Protein AF-A0A813IKL7-F1 (afdb_monomer_lite)

Organism: Polarella glacialis (NCBI:txid89957)

Radius of gyration: 49.06 Å; chains: 1; bounding box: 98×33×137 Å

Secondary structure (DSSP, 8-state):
-HHHHHHHHHHHHHHHHHHHHHHHHHHHHHHHHHHHHHHHHHHHHHHHHHHHHHHHHHHHHHHHHHHHHHHHHHHHHHHHHHHHHHHHHHHHHHHHHHHHHHHHHHHHHHHTT------TTGGGS-SSS-SSS--S--------------------------PPPPPP-

Foldseek 3Di:
DVVVVVVVVVVVVVVVVVVVVVVVVVVVVVVVVVVVVVVVVVVVVVVVVVVVVVVVVVVVVVVVVVVVVVVVVVVVVVVVVVVVVVVVVVVVVVVVVVVVVVVVVVVVCVVVVNDDPPPVPPPPPDDPPPPDDDDDDDDDDDDDPPPDDDDDDDDDDPPDDDDDDDDDD

Sequence (169 aa):
MDNIMRKVNDLELCQNKLFAQKQAALELLVGFQGQFEEKDKELQDCLSNYNRVCKNLKEKSDKRNHLRDQVKQCNSSLTGINKILVNDSRRAAVSVKDLLGNYHSAERAAERGYSSKADPNAYNRNDATQLRRTMMGGFGSQSSPNLGASGAYGQSGQGDVATPSPMPS

Structure (mmCIF, N/CA/C/O backbone):
data_AF-A0A813IKL7-F1
#
_entry.id   AF-A0A813IKL7-F1
#
loop_
_atom_site.group_PDB
_atom_site.id
_atom_site.type_symbol
_atom_site.label_atom_id
_atom_site.label_alt_id
_atom_site.label_comp_id
_atom_site.label_asym_id
_atom_site.label_entity_id
_atom_site.label_seq_id
_atom_site.pdbx_PDB_ins_code
_atom_site.Cartn_x
_atom_site.Cartn_y
_atom_site.Cartn_z
_atom_site.occupancy
_atom_site.B_iso_or_equiv
_atom_site.auth_seq_id
_atom_site.auth_comp_id
_atom_site.auth_asym_id
_atom_site.auth_atom_id
_atom_site.pdbx_PDB_model_num
ATOM 1 N N . MET A 1 1 ? -49.617 -3.893 71.871 1.00 61.75 1 MET A N 1
ATOM 2 C CA . MET A 1 1 ? -48.193 -4.075 71.508 1.00 61.75 1 MET A CA 1
ATOM 3 C C . MET A 1 1 ? -48.027 -4.909 70.241 1.00 61.75 1 MET A C 1
ATOM 5 O O . MET A 1 1 ? -47.237 -4.526 69.390 1.00 61.75 1 MET A O 1
ATOM 9 N N . ASP A 1 2 ? -48.808 -5.974 70.055 1.00 76.00 2 ASP A N 1
ATOM 10 C CA . ASP A 1 2 ? -48.618 -6.937 68.953 1.00 76.00 2 ASP A CA 1
ATOM 11 C C . ASP A 1 2 ? -48.709 -6.353 67.535 1.00 76.00 2 ASP A C 1
ATOM 13 O O . ASP A 1 2 ? -47.919 -6.715 66.667 1.00 76.00 2 ASP A O 1
ATOM 17 N N . ASN A 1 3 ? -49.608 -5.394 67.288 1.00 80.69 3 ASN A N 1
ATOM 18 C CA . ASN A 1 3 ? -49.708 -4.725 65.981 1.00 80.69 3 ASN A CA 1
ATOM 19 C C . ASN A 1 3 ? -48.480 -3.869 65.631 1.00 80.69 3 ASN A C 1
ATOM 21 O O . ASN A 1 3 ? -48.204 -3.655 64.453 1.00 80.69 3 ASN A O 1
ATOM 25 N N . ILE A 1 4 ? -47.752 -3.369 66.632 1.00 84.19 4 ILE A N 1
ATOM 26 C CA . ILE A 1 4 ? -46.529 -2.586 66.416 1.00 84.19 4 ILE A CA 1
ATOM 27 C C . ILE A 1 4 ? -45.390 -3.535 66.042 1.00 84.19 4 ILE A C 1
ATOM 29 O O . ILE A 1 4 ? -44.731 -3.315 65.032 1.00 84.19 4 ILE A O 1
ATOM 33 N N . MET A 1 5 ? -45.233 -4.637 66.780 1.00 86.75 5 MET A N 1
ATOM 34 C CA . MET A 1 5 ? -44.229 -5.668 66.482 1.00 86.75 5 MET A CA 1
ATOM 35 C C . MET A 1 5 ? -44.422 -6.273 65.087 1.00 86.75 5 MET A C 1
ATOM 37 O O . MET A 1 5 ? -43.453 -6.481 64.366 1.00 86.75 5 MET A O 1
ATOM 41 N N . ARG A 1 6 ? -45.674 -6.493 64.666 1.00 86.62 6 ARG A N 1
ATOM 42 C CA . ARG A 1 6 ? -45.986 -7.021 63.330 1.00 86.62 6 ARG A CA 1
ATOM 43 C C . ARG A 1 6 ? -45.555 -6.057 62.213 1.00 86.62 6 ARG A C 1
ATOM 45 O O . ARG A 1 6 ? -44.877 -6.474 61.284 1.00 86.62 6 ARG A O 1
ATOM 52 N N . LYS A 1 7 ? -45.853 -4.758 62.356 1.00 87.81 7 LYS A N 1
ATOM 53 C CA . LYS A 1 7 ? -45.433 -3.718 61.396 1.00 87.81 7 LYS A CA 1
ATOM 54 C C . LYS A 1 7 ? -43.918 -3.523 61.336 1.00 87.81 7 LYS A C 1
ATOM 56 O O . LYS A 1 7 ? -43.392 -3.263 60.261 1.00 87.81 7 LYS A O 1
ATOM 61 N N 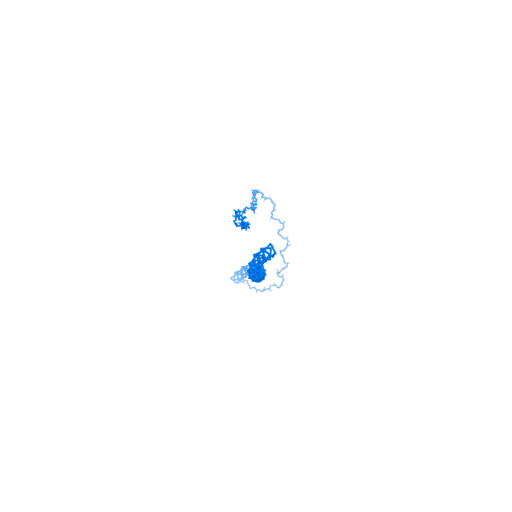. VAL A 1 8 ? -43.228 -3.625 62.473 1.00 91.12 8 VAL A N 1
ATOM 62 C CA . VAL A 1 8 ? -41.758 -3.563 62.518 1.00 91.12 8 VAL A CA 1
ATOM 63 C C . VAL A 1 8 ? -41.155 -4.734 61.739 1.00 91.12 8 VAL A C 1
ATOM 65 O O . VAL A 1 8 ? -40.273 -4.519 60.917 1.00 91.12 8 VAL A O 1
ATOM 68 N N . ASN A 1 9 ? -41.698 -5.939 61.907 1.00 91.00 9 ASN A N 1
ATOM 69 C CA . ASN A 1 9 ? -41.231 -7.131 61.198 1.00 91.00 9 ASN A CA 1
ATOM 70 C C . ASN A 1 9 ? -41.488 -7.050 59.675 1.00 91.00 9 ASN A C 1
ATOM 72 O O . ASN A 1 9 ? -40.629 -7.399 58.867 1.00 91.00 9 ASN A O 1
ATOM 76 N N . ASP A 1 10 ? -42.639 -6.508 59.260 1.00 90.81 10 ASP A N 1
ATOM 77 C CA . ASP A 1 10 ? -42.936 -6.256 57.840 1.00 90.81 10 ASP A CA 1
ATOM 78 C C . ASP A 1 10 ? -41.982 -5.215 57.225 1.00 90.81 10 ASP A C 1
ATOM 80 O O . ASP A 1 10 ? -41.544 -5.358 56.079 1.00 90.81 10 ASP A O 1
ATOM 84 N N . LEU A 1 11 ? -41.631 -4.172 57.988 1.00 91.56 11 LEU A N 1
ATOM 85 C CA . LEU A 1 11 ? -40.650 -3.167 57.576 1.00 91.56 11 LEU A CA 1
ATOM 86 C C . LEU A 1 11 ? -39.250 -3.770 57.432 1.00 91.56 11 LEU A C 1
ATOM 88 O O . LEU A 1 11 ? -38.595 -3.510 56.423 1.00 91.56 11 LEU A O 1
ATOM 92 N N . GLU A 1 12 ? -38.817 -4.611 58.372 1.00 92.75 12 GLU A N 1
ATOM 93 C CA . GLU A 1 12 ? -37.537 -5.327 58.287 1.00 92.75 12 GLU A CA 1
ATOM 94 C C . GLU A 1 12 ? -37.488 -6.262 57.071 1.00 92.75 12 GLU A C 1
ATOM 96 O O . GLU A 1 12 ? -36.513 -6.257 56.317 1.00 92.75 12 GLU A O 1
ATOM 101 N N . LEU A 1 13 ? -38.558 -7.017 56.803 1.00 93.12 13 LEU A N 1
ATOM 102 C CA . LEU A 1 13 ? -38.652 -7.873 55.616 1.00 93.12 13 LEU A CA 1
ATOM 103 C C . LEU A 1 13 ? -38.574 -7.070 54.310 1.00 93.12 13 LEU A C 1
ATOM 105 O O . LEU A 1 13 ? -37.877 -7.474 53.375 1.00 93.12 13 LEU A O 1
ATOM 109 N N . CYS A 1 14 ? -39.269 -5.934 54.231 1.00 91.75 14 CYS A N 1
ATOM 110 C CA . CYS A 1 14 ? -39.196 -5.038 53.077 1.00 91.75 14 CYS A CA 1
ATOM 111 C C . CYS A 1 14 ? -37.799 -4.429 52.910 1.00 91.75 14 CYS A C 1
ATOM 113 O O . CYS A 1 14 ? -37.283 -4.386 51.792 1.00 91.75 14 CYS A O 1
ATOM 115 N N . GLN A 1 15 ? -37.160 -4.011 54.003 1.00 93.56 15 GLN A N 1
ATOM 116 C CA . GLN A 1 15 ? -35.810 -3.455 53.979 1.00 93.56 15 GLN A CA 1
ATOM 117 C C . GLN A 1 15 ? -34.782 -4.494 53.515 1.00 93.56 15 GLN A C 1
ATOM 119 O O . GLN A 1 15 ? -33.946 -4.185 52.668 1.00 93.56 15 GLN A O 1
ATOM 124 N N . ASN A 1 16 ? -34.886 -5.736 53.989 1.00 94.50 16 ASN A N 1
ATOM 125 C CA . ASN A 1 16 ? -34.009 -6.831 53.575 1.00 94.50 16 ASN A CA 1
ATOM 126 C C . ASN A 1 16 ? -34.168 -7.164 52.085 1.00 94.50 16 ASN A C 1
ATOM 128 O O . ASN A 1 16 ? -33.173 -7.350 51.384 1.00 94.50 16 ASN A O 1
ATOM 132 N N . LYS A 1 17 ? -35.404 -7.174 51.565 1.00 94.12 17 LYS A N 1
ATOM 133 C CA . LYS A 1 17 ? -35.661 -7.358 50.125 1.00 94.12 17 LYS A CA 1
ATOM 134 C C . LYS A 1 17 ? -35.068 -6.226 49.290 1.00 94.12 17 LYS A C 1
ATOM 136 O O . LYS A 1 17 ? -34.414 -6.495 48.285 1.00 94.12 17 LYS A O 1
ATOM 141 N N . LEU A 1 18 ? -35.267 -4.977 49.714 1.00 94.31 18 LEU A N 1
ATOM 142 C CA . LEU A 1 18 ? -34.711 -3.808 49.034 1.00 94.31 18 LEU A CA 1
ATOM 143 C C . LEU A 1 18 ? -33.177 -3.853 49.027 1.00 94.31 18 LEU A C 1
ATOM 145 O O . LEU A 1 18 ? -32.551 -3.577 48.005 1.00 94.31 18 LEU A O 1
ATOM 149 N N . PHE A 1 19 ? -32.569 -4.231 50.153 1.00 95.75 19 PHE A N 1
ATOM 150 C CA . PHE A 1 19 ? -31.122 -4.357 50.270 1.00 95.75 19 PHE A CA 1
ATOM 151 C C . PHE A 1 19 ? -30.574 -5.449 49.345 1.00 95.75 19 PHE A C 1
ATOM 153 O O . PHE A 1 19 ? -29.624 -5.195 48.610 1.00 95.75 19 PHE A O 1
ATOM 160 N N . ALA A 1 20 ? -31.212 -6.621 49.304 1.00 95.19 20 ALA A N 1
ATOM 161 C CA . ALA A 1 20 ? -30.824 -7.709 48.408 1.00 95.19 20 ALA A CA 1
ATOM 162 C C . ALA A 1 20 ? -30.935 -7.313 46.925 1.00 95.19 20 ALA A C 1
ATOM 164 O O . ALA A 1 20 ? -30.026 -7.582 46.143 1.00 95.19 20 ALA A O 1
ATOM 165 N N . GLN A 1 21 ? -32.009 -6.618 46.537 1.00 95.81 21 GLN A N 1
ATOM 166 C CA . GLN A 1 21 ? -32.171 -6.107 45.172 1.00 95.81 21 GLN A CA 1
ATOM 167 C C . GLN A 1 21 ? -31.101 -5.074 44.815 1.00 95.81 21 GLN A C 1
ATOM 169 O O . GLN A 1 21 ? -30.534 -5.124 43.725 1.00 95.81 21 GLN A O 1
ATOM 174 N N . LYS A 1 22 ? -30.793 -4.156 45.739 1.00 96.00 22 LYS A N 1
ATOM 175 C CA . LYS A 1 22 ? -29.728 -3.168 45.549 1.00 96.00 22 LYS A CA 1
ATOM 176 C C . LYS A 1 22 ? -28.369 -3.846 45.391 1.00 96.00 22 LYS A C 1
ATOM 178 O O . LYS A 1 22 ? -27.608 -3.458 44.513 1.00 96.00 22 LYS A O 1
ATOM 183 N N . GLN A 1 23 ? -28.079 -4.851 46.212 1.00 96.25 23 GLN A N 1
ATOM 184 C CA . GLN A 1 23 ? -26.827 -5.596 46.147 1.00 96.25 23 GLN A CA 1
ATOM 185 C C . GLN A 1 23 ? -26.682 -6.327 44.804 1.00 96.25 23 GLN A C 1
ATOM 187 O O . GLN A 1 23 ? -25.667 -6.161 44.134 1.00 96.25 23 GLN A O 1
ATOM 192 N N . ALA A 1 24 ? -27.727 -7.024 44.349 1.00 95.69 24 ALA A N 1
ATOM 193 C CA . ALA A 1 24 ? -27.729 -7.686 43.044 1.00 95.69 24 ALA A CA 1
ATOM 194 C C . ALA A 1 24 ? -27.565 -6.692 41.877 1.00 95.69 24 ALA A C 1
ATOM 196 O O . ALA A 1 24 ? -26.836 -6.957 40.922 1.00 95.69 24 ALA A O 1
ATOM 197 N N . ALA A 1 25 ? -28.206 -5.521 41.956 1.00 95.31 25 ALA A N 1
ATOM 198 C CA . ALA A 1 25 ? -28.055 -4.472 40.950 1.00 95.31 25 ALA A CA 1
ATOM 199 C C . ALA A 1 25 ? -26.633 -3.883 40.926 1.00 95.31 25 ALA A C 1
ATOM 201 O O . ALA A 1 25 ? -26.111 -3.597 39.850 1.00 95.31 25 ALA A O 1
ATOM 202 N N . LEU A 1 26 ? -25.996 -3.724 42.092 1.00 96.75 26 LEU A N 1
ATOM 203 C CA . LEU A 1 26 ? -24.606 -3.273 42.190 1.00 96.75 26 LEU A CA 1
ATOM 204 C C . LEU A 1 26 ? -23.634 -4.305 41.611 1.00 96.75 26 LEU A C 1
ATOM 206 O O . LEU A 1 26 ? -22.727 -3.929 40.876 1.00 96.75 26 LEU A O 1
ATOM 210 N N . GLU A 1 27 ? -23.840 -5.590 41.886 1.00 96.19 27 GLU A N 1
ATOM 211 C CA . GLU A 1 27 ? -23.021 -6.670 41.323 1.00 96.19 27 GLU A CA 1
ATOM 212 C C . GLU A 1 27 ? -23.129 -6.729 39.795 1.00 96.19 27 GLU A C 1
ATOM 214 O O . GLU A 1 27 ? -22.112 -6.816 39.105 1.00 96.19 27 GLU A O 1
ATOM 219 N N . LEU A 1 28 ? -24.343 -6.589 39.252 1.00 96.81 28 LEU A N 1
ATOM 220 C CA . LEU A 1 28 ? -24.558 -6.487 37.806 1.00 96.81 28 LEU A CA 1
ATOM 221 C C . LEU A 1 28 ? -23.877 -5.254 37.205 1.00 96.81 28 LEU A C 1
ATOM 223 O O . LEU A 1 28 ? -23.254 -5.355 36.149 1.00 96.81 28 LEU A O 1
ATOM 227 N N . LEU A 1 29 ? -23.965 -4.102 37.875 1.00 96.50 29 LEU A N 1
ATOM 228 C CA . LEU A 1 29 ? -23.328 -2.871 37.411 1.00 96.50 29 LEU A CA 1
ATOM 229 C C . LEU A 1 29 ? -21.805 -3.024 37.329 1.00 96.50 29 LEU A C 1
ATOM 231 O O . LEU A 1 29 ? -21.215 -2.649 36.319 1.00 96.50 29 LEU A O 1
ATOM 235 N N . VAL A 1 30 ? -21.182 -3.606 38.356 1.00 97.62 30 VAL A N 1
ATOM 236 C CA . VAL A 1 30 ? -19.737 -3.879 38.369 1.00 97.62 30 VAL A CA 1
ATOM 237 C C . VAL A 1 30 ? -19.361 -4.856 37.254 1.00 97.62 30 VAL A C 1
ATOM 239 O O . VAL A 1 30 ? -18.373 -4.640 36.554 1.00 97.62 30 VAL A O 1
ATOM 242 N N . GLY A 1 31 ? -20.174 -5.893 37.030 1.00 97.50 31 GLY A N 1
ATOM 243 C CA . GLY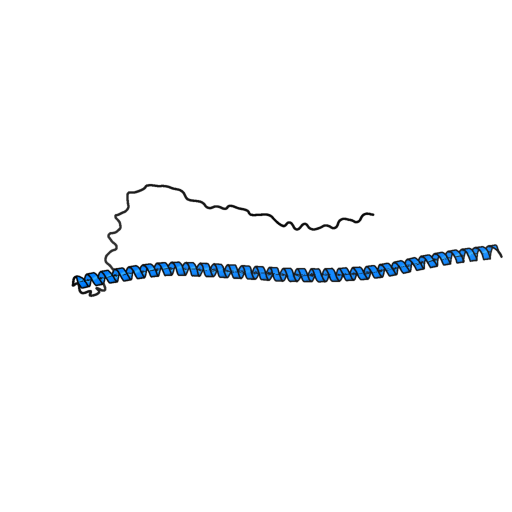 A 1 31 ? -19.975 -6.832 35.926 1.00 97.50 31 GLY A CA 1
ATOM 244 C C . GLY A 1 31 ? -19.999 -6.147 34.556 1.00 97.50 31 GLY A C 1
ATOM 245 O O . GLY A 1 31 ? -19.104 -6.366 33.738 1.00 97.50 31 GLY A O 1
ATOM 246 N N . PHE A 1 32 ? -20.978 -5.272 34.313 1.00 97.25 32 PHE A N 1
ATOM 247 C CA . PHE A 1 32 ? -21.064 -4.524 33.058 1.00 97.25 32 PHE A CA 1
ATOM 248 C C . PHE A 1 32 ? -19.950 -3.492 32.894 1.00 97.25 32 PHE A C 1
ATOM 250 O O . PHE A 1 32 ? -19.465 -3.317 31.780 1.00 97.25 32 PHE A O 1
ATOM 257 N N . GLN A 1 33 ? -19.506 -2.843 33.973 1.00 97.44 33 GLN A N 1
ATOM 258 C CA . GLN A 1 33 ? -18.347 -1.947 33.923 1.00 97.44 33 GLN A CA 1
ATOM 259 C C . GLN A 1 33 ? -17.080 -2.701 33.507 1.00 97.44 33 GLN A C 1
ATOM 261 O O . GLN A 1 33 ? -16.385 -2.247 32.603 1.00 97.44 33 GLN A O 1
ATOM 266 N N . GLY A 1 34 ? -16.837 -3.889 34.069 1.00 97.50 34 GLY A N 1
ATOM 267 C CA . GLY A 1 34 ? -15.698 -4.721 33.671 1.00 97.50 34 GLY A CA 1
ATOM 268 C C . GLY A 1 34 ? -15.747 -5.134 32.195 1.00 97.50 34 GLY A C 1
ATOM 269 O O . GLY A 1 34 ? -14.755 -5.004 31.482 1.00 97.50 34 GLY A O 1
ATOM 270 N N . GLN A 1 35 ? -16.915 -5.564 31.705 1.00 97.69 35 GLN A N 1
ATOM 271 C CA . GLN A 1 35 ? -17.092 -5.903 30.285 1.00 97.69 35 GLN A CA 1
ATOM 272 C C . GLN A 1 35 ? -16.906 -4.690 29.368 1.00 97.69 35 GLN A C 1
ATOM 274 O O . GLN A 1 35 ? -16.360 -4.815 28.272 1.00 97.69 35 GLN A O 1
ATOM 279 N N . PHE A 1 36 ? -17.362 -3.515 29.800 1.00 98.00 36 PHE A N 1
ATOM 280 C CA . PHE A 1 36 ? -17.193 -2.282 29.044 1.00 98.00 36 PHE A CA 1
ATOM 281 C C . PHE A 1 36 ? -15.715 -1.907 28.913 1.00 98.00 36 PHE A C 1
ATOM 283 O O . PHE A 1 36 ? -15.259 -1.630 27.809 1.00 98.00 36 PHE A O 1
ATOM 290 N N . GLU A 1 37 ? -14.957 -1.954 30.009 1.00 98.00 37 GLU A N 1
ATOM 291 C CA . GLU A 1 37 ? -13.516 -1.675 30.005 1.00 98.00 37 GLU A CA 1
ATOM 292 C C . GLU A 1 37 ? -12.739 -2.668 29.130 1.00 98.00 37 GLU A C 1
ATOM 294 O O . GLU A 1 37 ? -11.843 -2.275 28.379 1.00 98.00 37 GLU A O 1
ATOM 299 N N . GLU A 1 38 ? -13.105 -3.952 29.169 1.00 97.94 38 GLU A N 1
ATOM 300 C CA . GLU A 1 38 ? -12.520 -4.972 28.297 1.00 97.94 38 GLU A CA 1
ATOM 301 C C . GLU A 1 38 ? -12.787 -4.667 26.816 1.00 97.94 38 GLU A C 1
ATOM 303 O O . GLU A 1 38 ? -11.863 -4.686 25.997 1.00 97.94 38 GLU A O 1
ATOM 308 N N . LYS A 1 39 ? -14.030 -4.317 26.466 1.00 98.00 39 LYS A N 1
ATOM 309 C CA . LYS A 1 39 ? -14.401 -3.984 25.085 1.00 98.00 39 LYS A CA 1
ATOM 310 C C . LYS A 1 39 ? -13.794 -2.677 24.599 1.00 98.00 39 LYS A C 1
ATOM 312 O O . LYS A 1 39 ? -13.416 -2.593 23.431 1.00 98.00 39 LYS A O 1
ATOM 317 N N . ASP A 1 40 ? -13.649 -1.686 25.470 1.00 98.19 40 ASP A N 1
ATOM 318 C CA . ASP A 1 40 ? -12.948 -0.448 25.136 1.00 98.19 40 ASP A CA 1
ATOM 319 C C . ASP A 1 40 ? -11.474 -0.731 24.815 1.00 98.19 40 ASP A C 1
ATOM 321 O O . ASP A 1 40 ? -10.950 -0.269 23.800 1.00 98.19 40 ASP A O 1
ATOM 325 N N . LYS A 1 41 ? -10.823 -1.600 25.597 1.00 98.19 41 LYS A N 1
ATOM 326 C CA . LYS A 1 41 ? -9.450 -2.032 25.323 1.00 98.19 41 LYS A CA 1
ATOM 327 C C . LYS A 1 41 ? -9.322 -2.767 23.985 1.00 98.19 41 LYS A C 1
ATOM 329 O O . LYS A 1 41 ? -8.435 -2.438 23.197 1.00 98.19 41 LYS A O 1
ATOM 334 N N . GLU A 1 42 ? -10.217 -3.712 23.694 1.00 98.06 42 GLU A N 1
ATOM 335 C CA . GLU A 1 42 ? -10.252 -4.400 22.394 1.00 98.06 42 GLU A CA 1
ATOM 336 C C . GLU A 1 42 ? -10.418 -3.413 21.227 1.00 98.06 42 GLU A C 1
ATOM 338 O O . GLU A 1 42 ? -9.775 -3.553 20.181 1.00 98.06 42 GLU A O 1
ATOM 343 N N . LEU A 1 43 ? -11.263 -2.394 21.404 1.00 98.06 43 LEU A N 1
ATOM 344 C CA . LEU A 1 43 ? -11.491 -1.357 20.404 1.00 98.06 43 LEU A CA 1
ATOM 345 C C . LEU A 1 43 ? -10.233 -0.510 20.179 1.00 98.06 43 LEU A C 1
ATOM 347 O O . LEU A 1 43 ? -9.866 -0.266 19.026 1.00 98.06 43 LEU A O 1
ATOM 351 N N . GLN A 1 44 ? -9.533 -0.114 21.244 1.00 98.31 44 GLN A N 1
ATOM 352 C CA . GLN A 1 44 ? -8.259 0.605 21.142 1.00 98.31 44 GLN A CA 1
ATOM 353 C C . GLN A 1 44 ? -7.191 -0.222 20.413 1.00 98.31 44 GLN A C 1
ATOM 355 O O . GLN A 1 44 ? -6.500 0.295 19.528 1.00 98.31 44 GLN A O 1
ATOM 360 N N . ASP A 1 45 ? -7.095 -1.518 20.711 1.00 98.00 45 ASP A N 1
ATOM 361 C CA . ASP A 1 45 ? -6.166 -2.429 20.037 1.00 98.00 45 ASP A CA 1
ATOM 362 C C . ASP A 1 45 ? -6.498 -2.567 18.542 1.00 98.00 45 ASP A C 1
ATOM 364 O O . ASP A 1 45 ? -5.607 -2.502 17.682 1.00 98.00 45 ASP A O 1
ATOM 368 N N . CYS A 1 46 ? -7.787 -2.672 18.204 1.00 97.75 46 CYS A N 1
ATOM 369 C CA . CYS A 1 46 ? -8.253 -2.702 16.819 1.00 97.75 46 CYS A CA 1
ATOM 370 C C . CYS A 1 46 ? -7.926 -1.403 16.073 1.00 97.75 46 CYS A C 1
ATOM 372 O O . CYS A 1 46 ? -7.402 -1.457 14.957 1.00 97.75 46 CYS A O 1
ATOM 374 N N . LEU A 1 47 ? -8.178 -0.241 16.682 1.00 98.25 47 LEU A N 1
ATOM 375 C CA . LEU A 1 47 ? -7.851 1.063 16.098 1.00 98.25 47 LEU A CA 1
ATOM 376 C C . LEU A 1 47 ? -6.344 1.224 15.887 1.00 98.25 47 LEU A C 1
ATOM 378 O O . LEU A 1 47 ? -5.907 1.680 14.828 1.00 98.25 47 LEU A O 1
ATOM 382 N N . SER A 1 48 ? -5.536 0.811 16.860 1.00 98.25 48 SER A N 1
ATOM 383 C CA . SER A 1 48 ? -4.077 0.823 16.755 1.00 98.25 48 SER A CA 1
ATOM 384 C C . SER A 1 48 ? -3.594 -0.039 15.585 1.00 98.25 48 SER A C 1
ATOM 386 O O . SER A 1 48 ? -2.811 0.415 14.739 1.00 98.25 48 SER A O 1
ATOM 388 N N . ASN A 1 49 ? -4.117 -1.263 15.463 1.00 98.25 49 ASN A N 1
ATOM 389 C CA . ASN A 1 49 ? -3.765 -2.153 14.364 1.00 98.25 49 ASN A CA 1
ATOM 390 C C . ASN A 1 49 ? -4.227 -1.606 13.005 1.00 98.25 49 ASN A C 1
ATOM 392 O O . ASN A 1 49 ? -3.455 -1.631 12.046 1.00 98.25 49 ASN A O 1
ATOM 396 N N . TYR A 1 50 ? -5.443 -1.063 12.927 1.00 98.12 50 TYR A N 1
ATOM 397 C CA . TYR A 1 50 ? -5.964 -0.411 11.727 1.00 98.12 50 TYR A CA 1
ATOM 398 C C . TYR A 1 50 ? -5.045 0.729 11.272 1.00 98.12 50 TYR A C 1
ATOM 400 O O . TYR A 1 50 ? -4.568 0.729 10.136 1.00 98.12 50 TYR A O 1
ATOM 408 N N . ASN A 1 51 ? -4.694 1.641 12.181 1.00 98.25 51 ASN A N 1
ATOM 409 C CA . ASN A 1 51 ? -3.805 2.764 11.889 1.00 98.25 51 ASN A CA 1
ATOM 410 C C . ASN A 1 51 ? -2.426 2.296 11.405 1.00 98.25 51 ASN A C 1
ATOM 412 O O . ASN A 1 51 ? -1.879 2.836 10.436 1.00 98.25 51 ASN A O 1
ATOM 416 N N . ARG A 1 52 ? -1.876 1.247 12.028 1.00 98.19 52 ARG A N 1
ATOM 417 C CA . ARG A 1 52 ? -0.619 0.621 11.599 1.00 98.19 52 ARG A CA 1
ATOM 418 C C . ARG A 1 52 ? -0.720 0.062 10.180 1.00 98.19 52 ARG A C 1
ATOM 420 O O . ARG A 1 52 ? 0.177 0.289 9.367 1.00 98.19 52 ARG A O 1
ATOM 427 N N . VAL A 1 53 ? -1.801 -0.648 9.861 1.00 98.25 53 VAL A N 1
ATOM 428 C CA . VAL A 1 53 ? -2.030 -1.209 8.521 1.00 98.25 53 VAL A CA 1
ATOM 429 C C . VAL A 1 53 ? -2.187 -0.097 7.484 1.00 98.25 53 VAL A C 1
ATOM 431 O O . VAL A 1 53 ? -1.546 -0.166 6.435 1.00 98.25 53 VAL A O 1
ATOM 434 N N . CYS A 1 54 ? -2.948 0.959 7.780 1.00 98.06 54 CYS A N 1
ATOM 435 C CA . CYS A 1 54 ? -3.095 2.120 6.900 1.00 98.06 54 CYS A CA 1
ATOM 436 C C . CYS A 1 54 ? -1.749 2.790 6.602 1.00 98.06 54 CYS A C 1
ATOM 438 O O . CYS A 1 54 ? -1.452 3.087 5.441 1.00 98.06 54 CYS A O 1
ATOM 440 N N . LYS A 1 55 ? -0.902 2.975 7.622 1.00 98.31 55 LYS A N 1
ATOM 441 C CA . LYS A 1 55 ? 0.448 3.524 7.445 1.00 98.31 55 LYS A CA 1
ATOM 442 C C . LYS A 1 55 ? 1.304 2.631 6.543 1.00 98.31 55 LYS A C 1
ATOM 444 O O . LYS A 1 55 ? 1.862 3.113 5.560 1.00 98.31 55 LYS A O 1
ATOM 449 N N . ASN A 1 56 ? 1.332 1.326 6.810 1.00 98.00 56 ASN A N 1
ATOM 450 C CA . ASN A 1 56 ? 2.086 0.363 6.002 1.00 98.00 56 ASN A CA 1
ATOM 451 C C . ASN A 1 56 ? 1.607 0.325 4.542 1.00 98.00 56 ASN A C 1
ATOM 453 O O . ASN A 1 56 ? 2.412 0.205 3.617 1.00 98.00 56 ASN A O 1
ATOM 457 N N . LEU A 1 57 ? 0.294 0.417 4.320 1.00 98.25 57 LEU A N 1
ATOM 458 C CA . LEU A 1 57 ? -0.291 0.441 2.983 1.00 98.25 57 LEU A CA 1
ATOM 459 C C . LEU A 1 57 ? 0.107 1.710 2.226 1.00 98.25 57 LEU A C 1
ATOM 461 O O . LEU A 1 57 ? 0.488 1.622 1.057 1.00 98.25 57 LEU A O 1
ATOM 465 N N . LYS A 1 58 ? 0.086 2.866 2.897 1.00 98.06 58 LYS A N 1
ATOM 466 C CA . LYS A 1 58 ? 0.553 4.133 2.329 1.00 98.06 58 LYS A CA 1
ATOM 467 C C . LYS A 1 58 ? 2.025 4.052 1.929 1.00 98.06 58 LYS A C 1
ATOM 469 O O . LYS A 1 58 ? 2.345 4.293 0.772 1.00 98.06 58 LYS A O 1
ATOM 474 N N . GLU A 1 59 ? 2.895 3.583 2.822 1.00 98.00 59 GLU A N 1
ATOM 475 C CA . GLU A 1 59 ? 4.324 3.411 2.528 1.00 98.00 59 GLU A CA 1
ATOM 476 C C . GLU A 1 59 ? 4.573 2.475 1.334 1.00 98.00 59 GLU A C 1
ATOM 478 O O . GLU A 1 59 ? 5.417 2.754 0.480 1.00 98.00 59 GLU A O 1
ATOM 483 N N . LYS A 1 60 ? 3.834 1.361 1.234 1.00 97.81 60 LYS A N 1
ATOM 484 C CA . LYS A 1 60 ? 3.924 0.451 0.080 1.00 97.81 60 LYS A CA 1
ATOM 485 C C . LYS A 1 60 ? 3.423 1.104 -1.207 1.00 97.81 60 LYS A C 1
ATOM 487 O O . LYS A 1 60 ? 4.017 0.894 -2.264 1.00 97.81 60 LYS A O 1
ATOM 492 N N . SER A 1 61 ? 2.347 1.882 -1.131 1.00 98.38 61 SER A N 1
ATOM 493 C CA . SER A 1 61 ? 1.809 2.625 -2.270 1.00 98.38 61 SER A CA 1
ATOM 494 C C . SER A 1 61 ? 2.815 3.654 -2.786 1.00 98.38 61 SER A C 1
ATOM 496 O O . SER A 1 61 ? 3.074 3.699 -3.989 1.00 98.38 61 SER A O 1
ATOM 498 N N . ASP A 1 62 ? 3.440 4.406 -1.883 1.00 98.19 62 ASP A N 1
ATOM 499 C CA . ASP A 1 62 ? 4.445 5.415 -2.214 1.00 98.1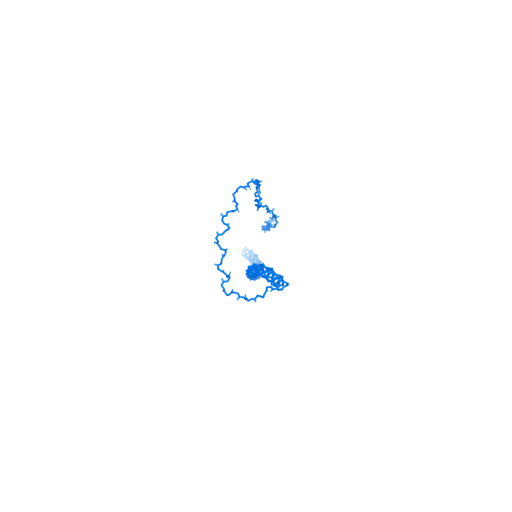9 62 ASP A CA 1
ATOM 500 C C . ASP A 1 62 ? 5.688 4.765 -2.838 1.00 98.19 62 ASP A C 1
ATOM 502 O O . ASP A 1 62 ? 6.141 5.192 -3.900 1.00 98.19 62 ASP A O 1
ATOM 506 N N . LYS A 1 63 ? 6.173 3.651 -2.267 1.00 98.19 63 LYS A N 1
ATOM 507 C CA . LYS A 1 63 ? 7.270 2.852 -2.847 1.00 98.19 63 LYS A CA 1
ATOM 508 C C . LYS A 1 63 ? 6.939 2.340 -4.248 1.00 98.19 63 LYS A C 1
ATOM 510 O O . LYS A 1 63 ? 7.767 2.439 -5.149 1.00 98.19 63 LYS A O 1
ATOM 515 N N . ARG A 1 64 ? 5.731 1.809 -4.458 1.00 98.00 64 ARG A N 1
ATOM 516 C CA . ARG A 1 64 ? 5.287 1.335 -5.777 1.00 98.00 64 ARG A CA 1
ATOM 517 C C . ARG A 1 64 ? 5.258 2.476 -6.791 1.00 98.00 64 ARG A C 1
ATOM 519 O O . ARG A 1 64 ? 5.713 2.292 -7.916 1.00 98.00 64 ARG A O 1
ATOM 526 N N . ASN A 1 65 ? 4.724 3.635 -6.411 1.00 98.00 65 ASN A N 1
ATOM 527 C CA . ASN A 1 65 ? 4.669 4.802 -7.288 1.00 98.00 65 ASN A CA 1
ATOM 528 C C . ASN A 1 65 ? 6.084 5.283 -7.641 1.00 98.00 65 ASN A C 1
ATOM 530 O O . ASN A 1 65 ? 6.382 5.466 -8.817 1.00 98.00 65 ASN A O 1
ATOM 534 N N . HIS A 1 66 ? 6.978 5.351 -6.653 1.00 97.94 66 HIS A N 1
ATOM 535 C CA . HIS A 1 66 ? 8.380 5.696 -6.866 1.00 97.94 66 HIS A CA 1
ATOM 536 C C . HIS A 1 66 ? 9.080 4.738 -7.844 1.00 97.94 66 HIS A C 1
ATOM 538 O O . HIS A 1 66 ? 9.688 5.183 -8.816 1.00 97.94 66 HIS A O 1
ATOM 544 N N . LEU A 1 67 ? 8.941 3.422 -7.648 1.00 98.06 67 LEU A N 1
ATOM 545 C CA . LEU A 1 67 ? 9.498 2.419 -8.563 1.00 98.06 67 LEU A CA 1
ATOM 546 C C . LEU A 1 67 ? 8.899 2.528 -9.968 1.00 98.06 67 LEU A C 1
ATOM 548 O O . LEU A 1 67 ? 9.613 2.408 -10.960 1.00 98.06 67 LEU A O 1
ATOM 552 N N . ARG A 1 68 ? 7.593 2.789 -10.077 1.00 98.38 68 ARG A N 1
ATOM 553 C CA . ARG A 1 68 ? 6.930 2.993 -11.370 1.00 98.38 68 ARG A CA 1
ATOM 554 C C . ARG A 1 68 ? 7.526 4.185 -12.117 1.00 98.38 68 ARG A C 1
ATOM 556 O O . ARG A 1 68 ? 7.699 4.107 -13.332 1.00 98.38 68 ARG A O 1
ATOM 563 N N . ASP A 1 69 ? 7.840 5.264 -11.413 1.00 98.12 69 ASP A N 1
ATOM 564 C CA . ASP A 1 69 ? 8.443 6.447 -12.021 1.00 98.12 69 ASP A CA 1
ATOM 565 C C . ASP A 1 69 ? 9.911 6.210 -12.406 1.00 98.12 69 ASP A C 1
ATOM 567 O O . ASP A 1 69 ? 10.304 6.581 -13.513 1.00 98.12 69 ASP A O 1
ATOM 571 N N . GLN A 1 70 ? 10.681 5.472 -11.596 1.00 98.00 70 GLN A N 1
ATOM 572 C CA . GLN A 1 70 ? 12.024 5.013 -11.981 1.00 98.00 70 GLN A CA 1
ATOM 573 C C . GLN A 1 70 ? 11.997 4.141 -13.245 1.00 98.00 70 GLN A C 1
ATOM 575 O O . GLN A 1 70 ? 12.794 4.347 -14.160 1.00 98.00 70 GLN A O 1
ATOM 580 N N . VAL A 1 71 ? 11.053 3.198 -13.343 1.00 98.00 71 VAL A N 1
ATOM 581 C CA . VAL A 1 71 ? 10.892 2.347 -14.534 1.00 98.00 71 VAL A CA 1
ATOM 582 C C . VAL A 1 71 ? 10.552 3.186 -15.764 1.00 98.00 71 VAL A C 1
ATOM 584 O O . VAL A 1 71 ? 11.130 2.973 -16.828 1.00 98.00 71 VAL A O 1
ATOM 587 N N . LYS A 1 72 ? 9.658 4.176 -15.641 1.00 97.88 72 LYS A N 1
ATOM 588 C CA . LYS A 1 72 ? 9.358 5.099 -16.749 1.00 97.88 72 LYS A CA 1
ATOM 589 C C . LYS A 1 72 ? 10.597 5.876 -17.191 1.00 97.88 72 LYS A C 1
ATOM 591 O O . LYS A 1 72 ? 10.820 6.000 -18.392 1.00 97.88 72 LYS A O 1
ATOM 596 N N . GLN A 1 73 ? 11.394 6.375 -16.246 1.00 97.50 73 GLN A N 1
ATOM 597 C CA . GLN A 1 73 ? 12.625 7.110 -16.541 1.00 97.50 73 GLN A CA 1
ATOM 598 C C . GLN A 1 73 ? 13.681 6.215 -17.208 1.00 97.50 73 GLN A C 1
ATOM 600 O O . GLN A 1 73 ? 14.349 6.629 -18.156 1.00 97.50 73 GLN A O 1
ATOM 605 N N . CYS A 1 74 ? 13.819 4.972 -16.750 1.00 97.12 74 CYS A N 1
ATOM 606 C CA . CYS A 1 74 ? 14.708 3.998 -17.372 1.00 97.12 74 CYS A CA 1
ATOM 607 C C . CYS A 1 74 ? 14.253 3.672 -18.803 1.00 97.12 74 CYS A C 1
ATOM 609 O O . CYS A 1 74 ? 15.051 3.739 -19.735 1.00 97.12 74 CYS A O 1
ATOM 611 N N . ASN A 1 75 ? 12.955 3.426 -19.007 1.00 97.62 75 ASN A N 1
ATOM 612 C CA . ASN A 1 75 ? 12.388 3.147 -20.326 1.00 97.62 75 ASN A CA 1
ATOM 613 C C . ASN A 1 75 ? 12.548 4.320 -21.300 1.00 97.62 75 ASN A C 1
ATOM 615 O O . ASN A 1 75 ? 12.871 4.100 -22.471 1.00 97.62 75 ASN A O 1
ATOM 619 N N . SER A 1 76 ? 12.347 5.562 -20.849 1.00 97.06 76 SER A N 1
ATOM 620 C CA . SER A 1 76 ? 12.555 6.739 -21.699 1.00 97.06 76 SER A CA 1
ATOM 621 C C . SER A 1 76 ? 14.028 6.891 -22.086 1.00 97.06 76 SER A C 1
ATOM 623 O O . SER A 1 76 ? 14.329 7.118 -23.259 1.00 97.06 76 SER A O 1
ATOM 625 N N . SER A 1 77 ? 14.939 6.670 -21.135 1.00 96.62 77 SER A N 1
ATOM 626 C CA . SER A 1 77 ? 16.388 6.717 -21.360 1.00 96.62 77 SER A CA 1
ATOM 627 C C . SER A 1 77 ? 16.839 5.629 -22.338 1.00 96.62 77 SER A C 1
ATOM 629 O O . SER A 1 77 ? 17.529 5.922 -23.313 1.00 96.62 77 SER A O 1
ATOM 631 N N . LEU A 1 78 ? 16.380 4.389 -22.149 1.00 97.12 78 LEU A N 1
ATOM 632 C CA . LEU A 1 78 ? 16.687 3.262 -23.029 1.00 97.12 78 LEU A CA 1
ATOM 633 C C . LEU A 1 78 ? 16.135 3.476 -24.443 1.00 97.12 78 LEU A C 1
ATOM 635 O O . LEU A 1 78 ? 16.819 3.202 -25.426 1.00 97.12 78 LEU A O 1
ATOM 639 N N . THR A 1 79 ? 14.925 4.027 -24.558 1.00 97.06 79 THR A N 1
ATOM 640 C CA . THR A 1 79 ? 14.344 4.404 -25.855 1.00 97.06 79 THR A CA 1
ATOM 641 C C . THR A 1 79 ? 15.192 5.469 -26.551 1.00 97.06 79 THR A C 1
ATOM 643 O O . THR A 1 79 ? 15.398 5.395 -27.762 1.00 97.06 79 THR A O 1
ATOM 646 N N . GLY A 1 80 ? 15.708 6.449 -25.801 1.00 96.31 80 GLY A N 1
ATOM 647 C CA . GLY A 1 80 ? 16.638 7.457 -26.310 1.00 96.31 80 GLY A CA 1
ATOM 648 C C . GLY A 1 80 ? 17.937 6.840 -26.831 1.00 96.31 80 GLY A C 1
ATOM 649 O O . GLY A 1 80 ? 18.310 7.084 -27.977 1.00 96.31 80 GLY A O 1
ATOM 650 N N . ILE A 1 81 ? 18.572 5.980 -26.031 1.00 96.69 81 ILE A N 1
ATOM 651 C CA . ILE A 1 81 ? 19.803 5.267 -26.405 1.00 96.69 81 ILE A CA 1
ATOM 652 C C . ILE A 1 81 ? 19.578 4.413 -27.656 1.00 96.69 81 ILE A C 1
ATOM 654 O O . ILE A 1 81 ? 20.379 4.469 -28.584 1.00 96.69 81 ILE A O 1
ATOM 658 N N . ASN A 1 82 ? 18.470 3.674 -27.729 1.00 97.25 82 ASN A N 1
ATOM 659 C CA . ASN A 1 82 ? 18.169 2.823 -28.878 1.00 97.25 82 ASN A CA 1
ATOM 660 C C . ASN A 1 82 ? 18.004 3.645 -30.171 1.00 97.25 82 ASN A C 1
ATOM 662 O O . ASN A 1 82 ? 18.526 3.276 -31.219 1.00 97.25 82 ASN A O 1
ATOM 666 N N . LYS A 1 83 ? 17.349 4.814 -30.102 1.00 96.81 83 LYS A N 1
ATOM 667 C CA . LYS A 1 83 ? 17.253 5.732 -31.252 1.00 96.81 83 LYS A CA 1
ATOM 668 C C . LYS A 1 83 ? 18.625 6.221 -31.717 1.00 96.81 83 LYS A C 1
ATOM 670 O O . LYS A 1 83 ? 18.871 6.258 -32.921 1.00 96.81 83 LYS A O 1
ATOM 675 N N . ILE A 1 84 ? 19.502 6.588 -30.782 1.00 96.62 84 ILE A N 1
ATOM 676 C CA . ILE A 1 84 ? 20.872 7.018 -31.095 1.00 96.62 84 ILE A CA 1
ATOM 677 C C . ILE A 1 84 ? 21.638 5.867 -31.753 1.00 96.62 84 ILE A C 1
ATOM 679 O O . ILE A 1 84 ? 22.173 6.045 -32.842 1.00 96.62 84 ILE A O 1
ATOM 683 N N . LEU A 1 85 ? 21.590 4.670 -31.165 1.00 97.00 85 LEU A N 1
ATOM 684 C CA . LEU A 1 85 ? 22.274 3.484 -31.675 1.00 97.00 85 LEU A CA 1
ATOM 685 C C . LEU A 1 85 ? 21.825 3.110 -33.095 1.00 97.00 85 LEU A C 1
ATOM 687 O O . LEU A 1 85 ? 22.657 2.809 -33.948 1.00 97.00 85 LEU A O 1
ATOM 691 N N . VAL A 1 86 ? 20.519 3.157 -33.377 1.00 97.00 86 VAL A N 1
ATOM 692 C CA . VAL A 1 86 ? 19.985 2.902 -34.725 1.00 97.00 86 VAL A CA 1
ATOM 693 C C . VAL A 1 86 ? 20.497 3.939 -35.726 1.00 97.00 86 VAL A C 1
ATOM 695 O O . VAL A 1 86 ? 20.862 3.583 -36.849 1.00 97.00 86 VAL A O 1
ATOM 698 N N . ASN A 1 87 ? 20.547 5.214 -35.340 1.00 95.88 87 ASN A N 1
ATOM 699 C CA . ASN A 1 87 ? 21.065 6.270 -36.205 1.00 95.88 87 ASN A CA 1
ATOM 700 C C . ASN A 1 87 ? 22.570 6.113 -36.456 1.00 95.88 87 ASN A C 1
ATOM 702 O O . ASN A 1 87 ? 23.000 6.206 -37.606 1.00 95.88 87 ASN A O 1
ATOM 706 N N . ASP A 1 88 ? 23.355 5.812 -35.424 1.00 96.00 88 ASP A N 1
ATOM 707 C CA . ASP A 1 88 ? 24.796 5.585 -35.549 1.00 96.00 88 ASP A CA 1
ATOM 708 C C . ASP A 1 88 ? 25.103 4.346 -36.388 1.00 96.00 88 ASP A C 1
ATOM 710 O O . ASP A 1 88 ? 25.968 4.398 -37.259 1.00 96.00 88 ASP A O 1
ATOM 714 N N . SER A 1 89 ? 24.335 3.266 -36.225 1.00 95.81 89 SER A N 1
ATOM 715 C CA . SER A 1 89 ? 24.438 2.069 -37.065 1.00 95.81 89 SER A CA 1
ATOM 716 C C . SER A 1 89 ? 24.197 2.388 -38.545 1.00 95.81 89 SER A C 1
ATOM 718 O O . SER A 1 89 ? 24.975 1.968 -39.403 1.00 95.81 89 SER A O 1
ATOM 720 N N . ARG A 1 90 ? 23.173 3.195 -38.862 1.00 95.31 90 ARG A N 1
ATOM 721 C CA . ARG A 1 90 ? 22.911 3.645 -40.240 1.00 95.31 90 ARG A CA 1
ATOM 722 C C . ARG A 1 90 ? 24.049 4.501 -40.787 1.00 95.31 90 ARG A C 1
ATOM 724 O O . ARG A 1 90 ? 24.466 4.288 -41.922 1.00 95.31 90 ARG A O 1
ATOM 731 N N . ARG A 1 91 ? 24.562 5.450 -39.997 1.00 94.94 91 ARG A N 1
ATOM 732 C CA . ARG A 1 91 ? 25.686 6.311 -40.406 1.00 94.94 91 ARG A CA 1
ATOM 733 C C . ARG A 1 91 ? 26.949 5.492 -40.645 1.00 94.94 91 ARG A C 1
ATOM 735 O O . ARG A 1 91 ? 27.583 5.669 -41.676 1.00 94.94 91 ARG A O 1
ATOM 742 N N . ALA A 1 92 ? 27.270 4.561 -39.750 1.00 94.69 92 ALA A N 1
ATOM 743 C CA . ALA A 1 92 ? 28.404 3.65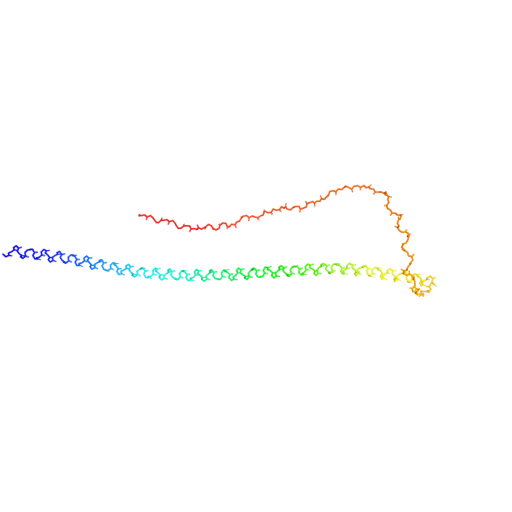9 -39.903 1.00 94.69 92 ALA A CA 1
ATOM 744 C C . ALA A 1 92 ? 28.277 2.800 -41.170 1.00 94.69 92 ALA A C 1
ATOM 746 O O . ALA A 1 92 ? 29.238 2.692 -41.925 1.00 94.69 92 ALA A O 1
ATOM 747 N N . ALA A 1 93 ? 27.091 2.252 -41.452 1.00 93.25 93 ALA A N 1
ATOM 748 C CA . ALA A 1 93 ? 26.849 1.477 -42.668 1.00 93.25 93 ALA A CA 1
ATOM 749 C C . ALA A 1 93 ? 27.063 2.304 -43.950 1.00 93.25 93 ALA A C 1
ATOM 751 O O . ALA A 1 93 ? 27.659 1.806 -44.905 1.00 93.25 93 ALA A O 1
ATOM 752 N N . VAL A 1 94 ? 26.621 3.568 -43.965 1.00 93.25 94 VAL A N 1
ATOM 753 C CA . VAL A 1 94 ? 26.880 4.495 -45.081 1.00 93.25 94 VAL A CA 1
ATOM 754 C C . VAL A 1 94 ? 28.376 4.778 -45.211 1.00 93.25 94 VAL A C 1
ATOM 756 O O . VAL A 1 94 ? 28.924 4.580 -46.288 1.00 93.25 94 VAL A O 1
ATOM 759 N N . SER A 1 95 ? 29.062 5.123 -44.117 1.00 91.88 95 SER A N 1
ATOM 760 C CA . SER A 1 95 ? 30.507 5.383 -44.136 1.00 91.88 95 SER A CA 1
ATOM 761 C C . SER A 1 95 ? 31.321 4.185 -44.629 1.00 91.88 95 SER A C 1
ATOM 763 O O . SER A 1 95 ? 32.272 4.361 -45.384 1.00 91.88 95 SER A O 1
ATOM 765 N N . VAL A 1 96 ? 30.952 2.960 -44.237 1.00 93.44 96 VAL A N 1
ATOM 766 C CA . VAL A 1 96 ? 31.599 1.732 -44.727 1.00 93.44 96 VAL A CA 1
ATOM 767 C C . VAL A 1 96 ? 31.368 1.561 -46.228 1.00 93.44 96 VAL A C 1
ATOM 769 O O . VAL A 1 96 ? 32.306 1.239 -46.955 1.00 93.44 96 VAL A O 1
ATOM 772 N N . LYS A 1 97 ? 30.144 1.806 -46.710 1.00 93.31 97 LYS A N 1
ATOM 773 C CA . LYS A 1 97 ? 29.821 1.732 -48.140 1.00 93.31 97 LYS A CA 1
ATOM 774 C C . LYS A 1 97 ? 30.604 2.766 -48.954 1.00 93.31 97 LYS A C 1
ATOM 776 O O . LYS A 1 97 ? 31.143 2.417 -50.003 1.00 93.31 97 LYS A O 1
ATOM 781 N N . ASP A 1 98 ? 30.695 3.999 -48.466 1.00 90.06 98 ASP A N 1
ATOM 782 C CA . ASP A 1 98 ? 31.434 5.081 -49.121 1.00 90.06 98 ASP A CA 1
ATOM 783 C C . ASP A 1 98 ? 32.939 4.793 -49.134 1.00 90.06 98 ASP A C 1
ATOM 785 O O . ASP A 1 98 ? 33.591 4.943 -50.168 1.00 90.06 98 ASP A O 1
ATOM 789 N N . LEU A 1 99 ? 33.490 4.300 -48.019 1.00 91.50 99 LEU A N 1
ATOM 790 C CA . LEU A 1 99 ? 34.892 3.893 -47.928 1.00 91.50 99 LEU A CA 1
ATOM 791 C C . LEU A 1 99 ? 35.214 2.766 -48.914 1.00 91.50 99 LEU A C 1
ATOM 793 O O . LEU A 1 99 ? 36.216 2.845 -49.620 1.00 91.50 99 LEU A O 1
ATOM 797 N N . LEU A 1 100 ? 34.359 1.744 -48.994 1.00 90.25 100 LEU A N 1
ATOM 798 C CA . LEU A 1 100 ? 34.544 0.620 -49.910 1.00 90.25 100 LEU A CA 1
ATOM 799 C C . LEU A 1 100 ? 34.430 1.062 -51.379 1.00 90.25 100 LEU A C 1
ATOM 801 O O . LEU A 1 100 ? 35.226 0.645 -52.219 1.00 90.25 100 LEU A O 1
ATOM 805 N N . GLY A 1 101 ? 33.482 1.950 -51.694 1.00 88.81 101 GLY A N 1
ATOM 806 C CA . GLY A 1 101 ? 33.353 2.544 -53.027 1.00 88.81 101 GLY A CA 1
ATOM 807 C C . GLY A 1 101 ? 34.583 3.365 -53.427 1.00 88.81 101 GLY A C 1
ATOM 808 O O . GLY A 1 101 ? 35.116 3.205 -54.530 1.00 88.81 101 GLY A O 1
ATOM 809 N N . ASN A 1 102 ? 35.082 4.201 -52.515 1.00 86.25 102 ASN A N 1
ATOM 810 C CA . ASN A 1 102 ? 36.303 4.980 -52.716 1.00 86.25 102 ASN A CA 1
ATOM 811 C C . ASN A 1 102 ? 37.531 4.076 -52.875 1.00 86.25 102 ASN A C 1
ATOM 813 O O . ASN A 1 102 ? 38.338 4.302 -53.771 1.00 86.25 102 ASN A O 1
ATOM 817 N N . TYR A 1 103 ? 37.639 3.018 -52.072 1.00 89.56 103 TYR A N 1
ATOM 818 C CA . TYR A 1 103 ? 38.710 2.032 -52.183 1.00 89.56 103 TYR A CA 1
ATOM 819 C C . TYR A 1 103 ? 38.729 1.360 -53.562 1.00 89.56 103 TYR A C 1
ATOM 821 O O . TYR A 1 103 ? 39.734 1.443 -54.264 1.00 89.56 103 TYR A O 1
ATOM 829 N N . HIS A 1 104 ? 37.609 0.783 -54.008 1.00 88.12 104 HIS A N 1
ATOM 830 C CA . HIS A 1 104 ? 37.548 0.101 -55.306 1.00 88.12 104 HIS A CA 1
ATOM 831 C C . HIS A 1 104 ? 37.714 1.048 -56.499 1.00 88.12 104 HIS A C 1
ATOM 833 O O . HIS A 1 104 ? 38.248 0.663 -57.539 1.00 88.12 104 HIS A O 1
ATOM 839 N N . SER A 1 105 ? 37.247 2.295 -56.385 1.00 84.88 105 SER A N 1
ATOM 840 C CA . SER A 1 105 ? 37.476 3.294 -57.433 1.00 84.88 105 SER A CA 1
ATOM 841 C C . SER A 1 105 ? 38.949 3.703 -57.522 1.00 84.88 105 SER A C 1
ATOM 843 O O . SER A 1 105 ? 39.469 3.808 -58.633 1.00 84.88 105 SER A O 1
ATOM 845 N N . ALA A 1 106 ? 39.633 3.864 -56.385 1.00 83.25 106 ALA A N 1
ATOM 846 C CA . ALA A 1 106 ? 41.067 4.136 -56.331 1.00 83.25 106 ALA A CA 1
ATOM 847 C C . ALA A 1 106 ? 41.897 2.953 -56.854 1.00 83.25 106 ALA A C 1
ATOM 849 O O . ALA A 1 106 ? 42.806 3.160 -57.655 1.00 83.25 106 ALA A O 1
ATOM 850 N N . GLU A 1 107 ? 41.546 1.726 -56.466 1.00 83.81 107 GLU A N 1
ATOM 851 C CA . GLU A 1 107 ? 42.148 0.483 -56.963 1.00 83.81 107 GLU A CA 1
ATOM 852 C C . GLU A 1 107 ? 42.042 0.399 -58.492 1.00 83.81 107 GLU A C 1
ATOM 854 O O . GLU A 1 107 ? 43.052 0.311 -59.188 1.00 83.81 107 GLU A O 1
ATOM 859 N N . ARG A 1 108 ? 40.835 0.575 -59.041 1.00 82.50 108 ARG A N 1
ATOM 860 C CA . ARG A 1 108 ? 40.605 0.573 -60.493 1.00 82.50 108 ARG A CA 1
ATOM 861 C C . ARG A 1 108 ? 41.340 1.705 -61.218 1.00 82.50 108 ARG A C 1
ATOM 863 O O . ARG A 1 108 ? 41.760 1.534 -62.363 1.00 82.50 108 ARG A O 1
ATOM 870 N N . ALA A 1 109 ? 41.451 2.886 -60.611 1.00 80.50 109 ALA A N 1
ATOM 871 C CA . ALA A 1 109 ? 42.205 3.997 -61.189 1.00 80.50 109 ALA A CA 1
ATOM 872 C C . ALA A 1 109 ? 43.705 3.670 -61.258 1.00 80.50 109 ALA A C 1
ATOM 874 O O . ALA A 1 109 ? 44.328 3.908 -62.295 1.00 80.50 109 ALA A O 1
ATOM 875 N N . ALA A 1 110 ? 44.247 3.060 -60.201 1.00 79.75 110 ALA A N 1
ATOM 876 C CA . ALA A 1 110 ? 45.629 2.603 -60.144 1.00 79.75 110 ALA A CA 1
ATOM 877 C C . ALA A 1 110 ? 45.915 1.487 -61.166 1.00 79.75 110 ALA A C 1
ATOM 879 O O . ALA A 1 110 ? 46.896 1.587 -61.898 1.00 79.75 110 ALA A O 1
ATOM 880 N N . GLU A 1 111 ? 45.036 0.483 -61.295 1.00 80.06 111 GLU A N 1
ATOM 881 C CA . GLU A 1 111 ? 45.144 -0.582 -62.313 1.00 80.06 111 GLU A CA 1
ATOM 882 C C . GLU A 1 111 ? 45.193 -0.029 -63.744 1.00 80.06 111 GLU A C 1
ATOM 884 O O . GLU A 1 111 ? 45.898 -0.550 -64.606 1.00 80.06 111 GLU A O 1
ATOM 889 N N . ARG A 1 112 ? 44.456 1.055 -64.006 1.00 84.31 112 ARG A N 1
ATOM 890 C CA . ARG A 1 112 ? 44.431 1.740 -65.308 1.00 84.31 112 ARG A CA 1
ATOM 891 C C . ARG A 1 112 ? 45.620 2.682 -65.524 1.00 84.31 112 ARG A C 1
ATOM 893 O O . ARG A 1 112 ? 45.679 3.344 -66.557 1.00 84.31 112 ARG A O 1
ATOM 900 N N . GLY A 1 113 ? 46.547 2.766 -64.570 1.00 76.62 113 GLY A N 1
ATOM 901 C CA . GLY A 1 113 ? 47.735 3.617 -64.645 1.00 76.62 113 GLY A CA 1
ATOM 902 C C . GLY A 1 113 ? 47.485 5.098 -64.342 1.00 76.62 113 GLY A C 1
ATOM 903 O O . GLY A 1 113 ? 48.378 5.918 -64.554 1.00 76.62 113 GLY A O 1
ATOM 904 N N . TYR A 1 114 ? 46.306 5.473 -63.830 1.00 69.75 114 TYR A N 1
ATOM 905 C CA . TYR A 1 114 ? 46.057 6.839 -63.370 1.00 69.75 114 TYR A CA 1
ATOM 906 C C . TYR A 1 114 ? 46.656 7.025 -61.969 1.00 69.75 114 TYR A C 1
ATOM 908 O O . TYR A 1 114 ? 46.153 6.495 -60.980 1.00 69.75 114 TYR A O 1
ATOM 916 N N . SER A 1 115 ? 47.741 7.796 -61.869 1.00 57.09 115 SER A N 1
ATOM 917 C CA . SER A 1 115 ? 48.301 8.210 -60.579 1.00 57.09 115 SER A CA 1
ATOM 918 C C . SER A 1 115 ? 47.344 9.188 -59.892 1.00 57.09 115 SER A C 1
ATOM 920 O O . SER A 1 115 ? 47.116 10.297 -60.378 1.00 57.09 115 SER A O 1
ATOM 922 N N . SER A 1 116 ? 46.774 8.772 -58.761 1.00 52.66 116 SER A N 1
ATOM 923 C CA . SER A 1 116 ? 45.940 9.617 -57.904 1.00 52.66 116 SER A CA 1
ATOM 924 C C . SER A 1 116 ? 46.807 10.670 -57.203 1.00 52.66 116 SER A C 1
ATOM 926 O O . SER A 1 116 ? 47.274 10.478 -56.082 1.00 52.66 116 SER A O 1
ATOM 928 N N . LYS A 1 117 ? 47.050 11.805 -57.865 1.00 56.78 117 LYS A N 1
ATOM 929 C CA . LYS A 1 117 ? 47.289 13.054 -57.137 1.00 56.78 117 LYS A CA 1
ATOM 930 C C . LYS A 1 117 ? 45.919 13.575 -56.724 1.00 56.78 117 LYS A C 1
ATOM 932 O O . LYS A 1 117 ? 45.114 13.912 -57.588 1.00 56.78 117 LYS A O 1
ATOM 937 N N . ALA A 1 118 ? 45.649 13.600 -55.421 1.00 55.44 118 ALA A N 1
ATOM 938 C CA . ALA A 1 118 ? 44.450 14.223 -54.882 1.00 55.44 118 ALA A CA 1
ATOM 939 C C . ALA A 1 118 ? 44.442 15.701 -55.299 1.00 55.44 118 ALA A C 1
ATOM 941 O O . ALA A 1 118 ? 45.250 16.485 -54.807 1.00 55.44 118 ALA A O 1
ATOM 942 N N . ASP A 1 119 ? 43.579 16.061 -56.248 1.00 52.12 119 ASP A N 1
ATOM 943 C CA . ASP A 1 119 ? 43.336 17.451 -56.614 1.00 52.12 119 ASP A CA 1
ATOM 944 C C . ASP A 1 119 ? 42.507 18.089 -55.482 1.00 52.12 119 ASP A C 1
ATOM 946 O O . ASP A 1 119 ? 41.357 17.684 -55.271 1.00 52.12 119 ASP A O 1
ATOM 950 N N . PRO A 1 120 ? 43.056 19.046 -54.709 1.00 53.19 120 PRO A N 1
ATOM 951 C CA . PRO A 1 120 ? 42.366 19.620 -53.554 1.00 53.19 120 PRO A CA 1
ATOM 952 C C . PRO A 1 120 ? 41.095 20.410 -53.924 1.00 53.19 120 PRO A C 1
ATOM 954 O O . PRO A 1 120 ? 40.350 20.803 -53.031 1.00 53.19 120 PRO A O 1
ATOM 957 N N . ASN A 1 121 ? 40.803 20.607 -55.218 1.00 53.25 121 ASN A N 1
ATOM 958 C CA . ASN A 1 121 ? 39.654 21.375 -55.710 1.00 53.25 121 ASN A CA 1
ATOM 959 C C . ASN A 1 121 ? 38.481 20.534 -56.260 1.00 53.25 121 ASN A C 1
ATOM 961 O O . ASN A 1 121 ? 37.497 21.098 -56.744 1.00 53.25 121 ASN A O 1
ATOM 965 N N . ALA A 1 122 ? 38.529 19.199 -56.189 1.00 51.50 122 ALA A N 1
ATOM 966 C CA . ALA A 1 122 ? 37.503 18.339 -56.799 1.00 51.50 122 ALA A CA 1
ATOM 967 C C . ALA A 1 122 ? 36.129 18.341 -56.086 1.00 51.50 122 ALA A C 1
ATOM 969 O O . ALA A 1 122 ? 35.146 17.865 -56.653 1.00 51.50 122 ALA A O 1
ATOM 970 N N . TYR A 1 123 ? 36.018 18.913 -54.882 1.00 48.66 123 TYR A N 1
ATOM 971 C CA . TYR A 1 123 ? 34.765 18.940 -54.112 1.00 48.66 123 TYR A CA 1
ATOM 972 C C . TYR A 1 123 ? 33.700 19.928 -54.623 1.00 48.66 123 TYR A C 1
ATOM 974 O O . TYR A 1 123 ? 32.612 19.969 -54.058 1.00 48.66 123 TYR A O 1
ATOM 982 N N . ASN A 1 124 ? 33.964 20.712 -55.676 1.00 50.09 124 ASN A N 1
ATOM 983 C CA . ASN A 1 124 ? 33.127 21.875 -56.000 1.00 50.09 124 ASN A CA 1
ATOM 984 C C . ASN A 1 124 ? 32.522 21.893 -57.418 1.00 50.09 124 ASN A C 1
ATOM 986 O O . ASN A 1 124 ? 32.290 22.971 -57.962 1.00 50.09 124 ASN A O 1
ATOM 990 N N . ARG A 1 125 ? 32.304 20.734 -58.068 1.00 48.72 125 ARG A N 1
ATOM 991 C CA . ARG A 1 125 ? 31.935 20.720 -59.503 1.00 48.72 125 ARG A CA 1
ATOM 992 C C . ARG A 1 125 ? 30.621 20.090 -59.953 1.00 48.72 125 ARG A C 1
ATOM 994 O O . ARG A 1 125 ? 30.333 20.229 -61.134 1.00 48.72 125 ARG A O 1
ATOM 1001 N N . ASN A 1 126 ? 29.790 19.485 -59.102 1.00 50.28 126 ASN A N 1
ATOM 1002 C CA . ASN A 1 126 ? 28.613 18.754 -59.606 1.00 50.28 126 ASN A CA 1
ATOM 1003 C C . ASN A 1 126 ? 27.304 19.010 -58.839 1.00 50.28 126 ASN A C 1
ATOM 1005 O O . ASN A 1 126 ? 26.695 18.059 -58.360 1.00 50.28 126 ASN A O 1
ATOM 1009 N N . ASP A 1 127 ? 26.824 20.257 -58.800 1.00 50.25 127 ASP A N 1
ATOM 1010 C CA . ASP A 1 127 ? 25.445 20.553 -58.363 1.00 50.25 127 ASP A CA 1
ATOM 1011 C C . ASP A 1 127 ? 24.665 21.437 -59.357 1.00 50.25 127 ASP A C 1
ATOM 1013 O O . ASP A 1 127 ? 23.998 22.400 -58.993 1.00 50.25 127 ASP A O 1
ATOM 1017 N N . ALA A 1 128 ? 24.776 21.141 -60.660 1.00 48.19 128 ALA A N 1
ATOM 1018 C CA . ALA A 1 128 ? 24.039 21.869 -61.703 1.00 48.19 128 ALA A CA 1
ATOM 1019 C C . ALA A 1 128 ? 23.286 20.982 -62.716 1.00 48.19 128 ALA A C 1
ATOM 1021 O O . ALA A 1 128 ? 22.718 21.504 -63.673 1.00 48.19 128 ALA A O 1
ATOM 1022 N N . THR A 1 129 ? 23.226 19.655 -62.532 1.00 53.88 129 THR A N 1
ATOM 1023 C CA . THR A 1 129 ? 22.678 18.762 -63.581 1.00 53.88 129 THR A CA 1
ATOM 1024 C C . THR A 1 129 ? 21.665 17.702 -63.139 1.00 53.88 129 THR A C 1
ATOM 1026 O O . THR A 1 129 ? 21.252 16.901 -63.974 1.00 53.88 129 THR A O 1
ATOM 1029 N N . GLN A 1 130 ? 21.161 17.710 -61.897 1.00 49.22 130 GLN A N 1
ATOM 1030 C CA . GLN A 1 130 ? 20.138 16.737 -61.451 1.00 49.22 130 GLN A CA 1
ATOM 1031 C C . GLN A 1 130 ? 18.695 17.271 -61.335 1.00 49.22 130 GLN A C 1
ATOM 1033 O O . GLN A 1 130 ? 17.826 16.590 -60.803 1.00 49.22 130 GLN A O 1
ATOM 1038 N N . LEU A 1 131 ? 18.371 18.432 -61.917 1.00 49.81 131 LEU A N 1
ATOM 1039 C CA . LEU A 1 131 ? 17.006 18.999 -61.897 1.00 49.81 131 LEU A CA 1
ATOM 1040 C C . LEU A 1 131 ? 16.102 18.603 -63.088 1.00 49.81 131 LEU A C 1
ATOM 1042 O O . LEU A 1 131 ? 15.094 19.254 -63.352 1.00 49.81 131 LEU A O 1
ATOM 1046 N N . ARG A 1 132 ? 16.411 17.526 -63.826 1.00 47.66 132 ARG A N 1
ATOM 1047 C CA . ARG A 1 132 ? 15.584 17.067 -64.966 1.00 47.66 132 ARG A CA 1
ATOM 1048 C C . ARG A 1 132 ? 15.464 15.545 -65.081 1.00 47.66 132 ARG A C 1
ATOM 1050 O O . ARG A 1 132 ? 15.786 14.962 -66.112 1.00 47.66 132 ARG A O 1
ATOM 1057 N N . ARG A 1 133 ? 14.952 14.879 -64.045 1.00 49.06 133 ARG A N 1
ATOM 1058 C CA . ARG A 1 133 ? 14.303 13.567 -64.214 1.00 49.06 133 ARG A CA 1
ATOM 1059 C C . ARG A 1 133 ? 13.452 13.241 -62.993 1.00 49.06 133 ARG A C 1
ATOM 1061 O O . ARG A 1 133 ? 13.990 12.714 -62.036 1.00 49.06 133 ARG A O 1
ATOM 1068 N N . THR A 1 134 ? 12.170 13.613 -63.014 1.00 46.31 134 THR A N 1
ATOM 1069 C CA . THR A 1 134 ? 11.006 12.865 -62.474 1.00 46.31 134 THR A CA 1
ATOM 1070 C C . THR A 1 134 ? 9.762 13.752 -62.654 1.00 46.31 134 THR A C 1
ATOM 1072 O O . THR A 1 134 ? 9.297 14.416 -61.737 1.00 46.31 134 THR A O 1
ATOM 1075 N N . MET A 1 135 ? 9.258 13.812 -63.885 1.00 48.88 135 MET A N 1
ATOM 1076 C CA . MET A 1 135 ? 7.883 14.195 -64.220 1.00 48.88 135 MET A CA 1
ATOM 1077 C C . MET A 1 135 ? 7.391 13.071 -65.138 1.00 48.88 135 MET A C 1
ATOM 1079 O O . MET A 1 135 ? 8.098 12.755 -66.091 1.00 48.88 135 MET A O 1
ATOM 1083 N N . MET A 1 136 ? 6.218 12.503 -64.838 1.00 47.03 136 MET A N 1
ATOM 1084 C CA . MET A 1 136 ? 5.542 11.337 -65.452 1.00 47.03 136 MET A CA 1
ATOM 1085 C C . MET A 1 136 ? 5.786 9.976 -64.781 1.00 47.03 136 MET A C 1
ATOM 1087 O O . MET A 1 136 ? 6.833 9.358 -64.946 1.00 47.03 136 MET A O 1
ATOM 1091 N N . GLY A 1 137 ? 4.746 9.490 -64.090 1.00 40.31 137 GLY A N 1
ATOM 1092 C CA . GLY A 1 137 ? 4.620 8.097 -63.654 1.00 40.31 137 GLY A CA 1
ATOM 1093 C C . GLY A 1 137 ? 3.800 7.913 -62.375 1.00 40.31 137 GLY A C 1
ATOM 1094 O O . GLY A 1 137 ? 4.328 7.418 -61.388 1.00 40.31 137 GLY A O 1
ATOM 1095 N N . GLY A 1 138 ? 2.533 8.337 -62.361 1.00 44.66 138 GLY A N 1
ATOM 1096 C CA . GLY A 1 138 ? 1.600 7.950 -61.298 1.00 44.66 138 GLY A CA 1
ATOM 1097 C C . GLY A 1 138 ? 1.017 6.559 -61.556 1.00 44.66 138 GLY A C 1
ATOM 1098 O O . GLY A 1 138 ? 0.743 6.260 -62.709 1.00 44.66 138 GLY A O 1
ATOM 1099 N N . PHE A 1 139 ? 0.818 5.747 -60.508 1.00 37.12 139 PHE A N 1
ATOM 1100 C CA . PHE A 1 139 ? -0.273 4.759 -60.379 1.00 37.12 139 PHE A CA 1
ATOM 1101 C C . PHE A 1 139 ? -0.296 4.143 -58.957 1.00 37.12 139 PHE A C 1
ATOM 1103 O O . PHE A 1 139 ? 0.715 3.619 -58.502 1.00 37.12 139 PHE A O 1
ATOM 1110 N N . GLY A 1 140 ? -1.468 4.190 -58.297 1.00 37.97 140 GLY A N 1
ATOM 1111 C CA . GLY A 1 140 ? -1.860 3.425 -57.088 1.00 37.97 140 GLY A CA 1
ATOM 1112 C C . GLY A 1 140 ? -1.483 4.078 -55.750 1.00 37.97 140 GLY A C 1
ATOM 1113 O O . GLY A 1 140 ? -0.348 3.980 -55.317 1.00 37.97 140 GLY A O 1
ATOM 1114 N N . SER A 1 141 ? -2.334 4.841 -55.052 1.00 46.94 141 SER A N 1
ATOM 1115 C CA . SER A 1 141 ? -3.586 4.432 -54.388 1.00 46.94 141 SER A CA 1
ATOM 1116 C C . SER A 1 141 ? -3.498 3.060 -53.716 1.00 46.94 141 SER A C 1
ATOM 1118 O O . SER A 1 141 ? -3.684 2.049 -54.386 1.00 46.94 141 SER A O 1
ATOM 1120 N N . GLN A 1 142 ? -3.249 3.049 -52.401 1.00 41.19 142 GLN A N 1
ATOM 1121 C CA . GLN A 1 142 ? -4.072 2.328 -51.422 1.00 41.19 142 GLN A CA 1
ATOM 1122 C C . GLN A 1 142 ? -3.673 2.708 -49.982 1.00 41.19 142 GLN A C 1
ATOM 1124 O O . GLN A 1 142 ? -2.591 2.394 -49.501 1.00 41.19 142 GLN A O 1
ATOM 1129 N N . SER A 1 143 ? -4.587 3.444 -49.344 1.00 40.00 143 SER A N 1
ATOM 1130 C CA . SER A 1 143 ? -5.089 3.239 -47.975 1.00 40.00 143 SER A CA 1
ATOM 1131 C C . SER A 1 143 ? -4.118 2.833 -46.856 1.00 40.00 143 SER A C 1
ATOM 1133 O O . SER A 1 143 ? -3.634 1.708 -46.780 1.00 40.00 143 SER A O 1
ATOM 1135 N N . SER A 1 144 ? -4.007 3.737 -45.882 1.00 48.19 144 SER A N 1
ATOM 1136 C CA . SER A 1 144 ? -3.627 3.483 -44.492 1.00 48.19 144 SER A CA 1
ATOM 1137 C C . SER A 1 144 ? -4.301 2.243 -43.891 1.00 48.19 144 SER A C 1
ATOM 1139 O O . SER A 1 144 ? -5.501 2.051 -44.098 1.00 48.19 144 SER A O 1
ATOM 1141 N N . PRO A 1 145 ? -3.637 1.557 -42.948 1.00 50.78 145 PRO A N 1
ATOM 1142 C CA . PRO A 1 145 ? -4.305 1.029 -41.779 1.00 50.78 145 PRO A CA 1
ATOM 1143 C C . PRO A 1 145 ? -4.091 1.996 -40.615 1.00 50.78 145 PRO A C 1
ATOM 1145 O O . PRO A 1 145 ? -3.016 2.110 -40.025 1.00 50.78 145 PRO A O 1
ATOM 1148 N N . ASN A 1 146 ? -5.178 2.688 -40.300 1.00 47.78 146 ASN A N 1
ATOM 1149 C CA . ASN A 1 146 ? -5.477 3.182 -38.971 1.00 47.78 146 ASN A CA 1
ATOM 1150 C C . ASN A 1 146 ? -5.557 1.969 -38.023 1.00 47.78 146 ASN A C 1
ATOM 1152 O O . ASN A 1 146 ? -6.523 1.214 -38.086 1.00 47.78 146 ASN A O 1
ATOM 1156 N N . LEU A 1 147 ? -4.557 1.763 -37.164 1.00 46.97 147 LEU A N 1
ATOM 1157 C CA . LEU A 1 147 ? -4.686 0.878 -36.001 1.00 46.97 147 LEU A CA 1
ATOM 1158 C C . LEU A 1 147 ? -5.049 1.737 -34.791 1.00 46.97 147 LEU A C 1
ATOM 1160 O O . LEU A 1 147 ? -4.226 2.045 -33.929 1.00 46.97 147 LEU A O 1
ATOM 1164 N N . GLY A 1 148 ? -6.324 2.130 -34.769 1.00 39.28 148 GLY A N 1
ATOM 1165 C CA . GLY A 1 148 ? -7.034 2.402 -33.529 1.00 39.28 148 GLY A CA 1
ATOM 1166 C C . GLY A 1 148 ? -7.005 1.154 -32.642 1.00 39.28 148 GLY A C 1
ATOM 1167 O O . GLY A 1 148 ? -7.072 0.023 -33.113 1.00 39.28 148 GLY A O 1
ATOM 1168 N N . ALA A 1 149 ? -6.762 1.348 -31.352 1.00 50.22 149 ALA A N 1
ATOM 1169 C CA . ALA A 1 149 ? -7.798 1.220 -30.333 1.00 50.22 149 ALA A CA 1
ATOM 1170 C C . ALA A 1 149 ? -8.706 -0.015 -30.510 1.00 50.22 149 AL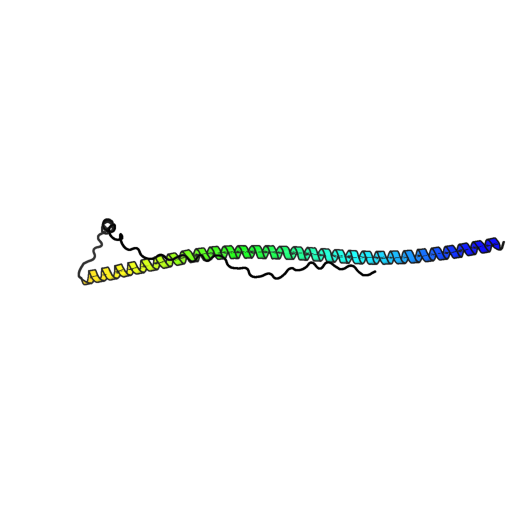A A C 1
ATOM 1172 O O . ALA A 1 149 ? -9.668 -0.001 -31.271 1.00 50.22 149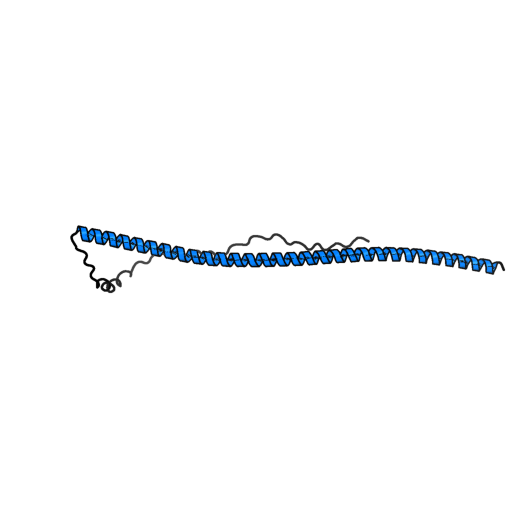 ALA A O 1
ATOM 1173 N N . SER A 1 150 ? -8.415 -1.069 -29.747 1.00 41.91 150 SER A N 1
ATOM 1174 C CA . SER A 1 150 ? -9.313 -2.176 -29.377 1.00 41.91 150 SER A CA 1
ATOM 1175 C C . SER A 1 150 ? -8.683 -2.821 -28.138 1.00 41.91 150 SER A C 1
ATOM 1177 O O . SER A 1 150 ? -7.615 -3.409 -28.229 1.00 41.91 150 SER A O 1
ATOM 1179 N N . GLY A 1 151 ? -9.122 -2.476 -26.932 1.00 38.88 151 GLY A N 1
ATOM 1180 C CA . GLY A 1 151 ? -10.087 -3.272 -26.168 1.00 38.88 151 GLY A CA 1
ATOM 1181 C C . GLY A 1 151 ? -9.419 -3.603 -24.824 1.00 38.88 151 GLY A C 1
ATOM 1182 O O . GLY A 1 151 ? -8.318 -4.133 -24.793 1.00 38.88 151 GLY A O 1
ATOM 1183 N N . ALA A 1 152 ? -9.894 -3.083 -23.694 1.00 47.97 152 ALA A N 1
ATOM 1184 C CA . ALA A 1 152 ? -11.040 -3.629 -22.971 1.00 47.97 152 ALA A CA 1
ATOM 1185 C C . ALA A 1 152 ? -10.878 -5.134 -22.665 1.00 47.97 152 ALA A C 1
ATOM 1187 O O . ALA A 1 152 ? -11.579 -5.974 -23.210 1.00 47.97 152 ALA A O 1
ATOM 1188 N N . TYR A 1 153 ? -9.958 -5.441 -21.752 1.00 45.41 153 TYR A N 1
ATOM 1189 C CA . TYR A 1 153 ? -10.110 -6.508 -20.760 1.00 45.41 153 TYR A CA 1
ATOM 1190 C C . TYR A 1 153 ? -10.099 -5.763 -19.419 1.00 45.41 153 TYR A C 1
ATOM 1192 O O . TYR A 1 153 ? -9.258 -4.898 -19.207 1.00 45.41 153 TYR A O 1
ATOM 1200 N N . GLY A 1 154 ? -11.040 -5.912 -18.507 1.00 41.06 154 GLY A N 1
ATOM 1201 C CA . GLY A 1 154 ? -11.706 -7.128 -18.093 1.00 41.06 154 GLY A CA 1
ATOM 1202 C C . GLY A 1 154 ? -11.845 -6.959 -16.587 1.00 41.06 154 GLY A C 1
ATOM 1203 O O . GLY A 1 154 ? -10.874 -7.011 -15.843 1.00 41.06 154 GLY A O 1
ATOM 1204 N N . GLN A 1 155 ? -13.054 -6.596 -16.201 1.00 45.66 155 GLN A N 1
ATOM 1205 C CA . GLN A 1 155 ? -13.587 -6.463 -14.858 1.00 45.66 155 GLN A CA 1
ATOM 1206 C C . GLN A 1 155 ? -13.254 -7.695 -13.994 1.00 45.66 155 GLN A C 1
ATOM 1208 O O . GLN A 1 155 ? -13.612 -8.808 -14.359 1.00 45.66 155 GLN A O 1
ATOM 1213 N N . SER A 1 156 ? -12.628 -7.499 -12.831 1.00 42.22 156 SER A N 1
ATOM 1214 C CA . SER A 1 156 ? -12.755 -8.417 -11.690 1.00 42.22 156 SER A CA 1
ATOM 1215 C C . SER A 1 156 ? -12.268 -7.740 -10.409 1.00 42.22 156 SER A C 1
ATOM 1217 O O . SER A 1 156 ? -11.096 -7.375 -10.314 1.00 42.22 156 SER A O 1
ATOM 1219 N N . GLY A 1 157 ? -13.160 -7.605 -9.427 1.00 43.81 157 GLY A N 1
ATOM 1220 C CA . GLY A 1 157 ? -12.792 -7.288 -8.046 1.00 43.81 157 GLY A CA 1
ATOM 1221 C C . GLY A 1 157 ? -13.458 -6.058 -7.435 1.00 43.81 157 GLY A C 1
ATOM 1222 O O . GLY A 1 157 ? -12.774 -5.261 -6.800 1.00 43.81 157 GLY A O 1
ATOM 1223 N N . GLN A 1 158 ? -14.780 -5.913 -7.585 1.00 43.19 158 GLN A N 1
ATOM 1224 C CA . GLN A 1 158 ? -15.593 -5.313 -6.522 1.00 43.19 158 GLN A CA 1
ATOM 1225 C C . GLN A 1 158 ? -15.360 -6.152 -5.259 1.00 43.19 158 GLN A C 1
ATOM 1227 O O . GLN A 1 158 ? -15.822 -7.284 -5.160 1.00 43.19 158 GLN A O 1
ATOM 1232 N N . GLY A 1 159 ? -14.554 -5.633 -4.336 1.00 42.56 159 GLY A N 1
ATOM 1233 C CA . GLY A 1 159 ? -14.547 -6.099 -2.958 1.00 42.56 159 GLY A CA 1
ATOM 1234 C C . GLY A 1 159 ? -15.714 -5.425 -2.263 1.00 42.56 159 GLY A C 1
ATOM 1235 O O . GLY A 1 159 ? -15.578 -4.285 -1.820 1.00 42.56 159 GLY A O 1
ATOM 1236 N N . ASP A 1 160 ? -16.858 -6.103 -2.256 1.00 45.97 160 ASP A N 1
ATOM 1237 C CA . ASP A 1 160 ? -18.031 -5.687 -1.506 1.00 45.97 160 ASP A CA 1
ATOM 1238 C C . ASP A 1 160 ? -17.659 -5.478 -0.037 1.00 45.97 160 ASP A C 1
ATOM 1240 O O . ASP A 1 160 ? -17.087 -6.338 0.639 1.00 45.97 160 ASP A O 1
ATOM 1244 N N . VAL A 1 161 ? -17.988 -4.284 0.442 1.00 52.03 161 VAL A N 1
ATOM 1245 C CA . VAL A 1 161 ? -18.000 -3.927 1.852 1.00 52.03 161 VAL A CA 1
ATOM 1246 C C . VAL A 1 161 ? -19.061 -4.801 2.513 1.00 52.03 161 VAL A C 1
ATOM 1248 O O . VAL A 1 161 ? -20.255 -4.591 2.319 1.00 52.03 161 VAL A O 1
ATOM 1251 N N . ALA A 1 162 ? -18.629 -5.796 3.287 1.00 53.28 162 ALA A N 1
ATOM 1252 C CA . ALA A 1 162 ? -19.519 -6.568 4.137 1.00 53.28 162 ALA A CA 1
ATOM 1253 C C . ALA A 1 162 ? -20.063 -5.658 5.252 1.00 53.28 162 ALA A C 1
ATOM 1255 O O . ALA A 1 162 ? -19.418 -5.430 6.273 1.00 53.28 162 ALA A O 1
ATOM 1256 N N . THR A 1 163 ? -21.258 -5.115 5.039 1.00 63.47 163 THR A N 1
ATOM 1257 C CA . THR A 1 163 ? -22.130 -4.596 6.097 1.00 63.47 163 THR A CA 1
ATOM 1258 C C . THR A 1 163 ? -22.515 -5.735 7.050 1.00 63.47 163 THR A C 1
ATOM 1260 O O . THR A 1 163 ? -23.020 -6.757 6.578 1.00 63.47 163 THR A O 1
ATOM 1263 N N . PRO A 1 164 ? -22.324 -5.600 8.375 1.00 64.69 164 PRO A N 1
ATOM 1264 C CA . PRO A 1 164 ? -22.809 -6.589 9.331 1.00 64.69 164 PRO A CA 1
ATOM 1265 C C . PRO A 1 164 ? -24.342 -6.557 9.395 1.00 64.69 164 PRO A C 1
ATOM 1267 O O . PRO A 1 164 ? -24.953 -5.496 9.524 1.00 64.69 164 PRO A O 1
ATOM 1270 N N . SER A 1 165 ? -24.961 -7.733 9.285 1.00 65.88 165 SER A N 1
ATOM 1271 C CA . SER A 1 165 ? -26.405 -7.911 9.479 1.00 65.88 165 SER A CA 1
ATOM 1272 C C . SER A 1 165 ? -26.783 -7.749 10.961 1.00 65.88 165 SER A C 1
ATOM 1274 O O . SER A 1 165 ? -25.991 -8.132 11.827 1.00 65.88 165 SER A O 1
ATOM 1276 N N . PRO A 1 166 ? -27.972 -7.205 11.276 1.00 66.00 166 PRO A N 1
ATOM 1277 C CA . PRO A 1 166 ? -28.445 -7.046 12.649 1.00 66.00 166 PRO A CA 1
ATOM 1278 C C . PRO A 1 166 ? -28.841 -8.399 13.265 1.00 66.00 166 PRO A C 1
ATOM 1280 O O . PRO A 1 166 ? -29.381 -9.268 12.580 1.00 66.00 166 PRO A O 1
ATOM 1283 N N . MET A 1 167 ? -28.563 -8.570 14.563 1.00 63.88 167 MET A N 1
ATOM 1284 C CA . MET A 1 167 ? -28.942 -9.763 15.329 1.00 63.88 167 MET A CA 1
ATOM 1285 C C . MET A 1 167 ? -30.471 -9.895 15.464 1.00 63.88 167 MET A C 1
ATOM 1287 O O . MET A 1 167 ? -31.152 -8.874 15.593 1.00 63.88 167 MET A O 1
ATOM 1291 N N . PRO A 1 168 ? -31.017 -11.126 15.483 1.00 67.00 168 PRO A N 1
ATOM 1292 C CA . PRO A 1 168 ? -32.413 -11.356 15.829 1.00 67.00 168 PRO A CA 1
ATOM 1293 C C . PRO A 1 168 ? -32.645 -11.140 17.331 1.00 67.00 168 PRO A C 1
ATOM 1295 O O . PRO A 1 168 ? -31.773 -11.424 18.153 1.00 67.00 168 PRO A O 1
ATOM 1298 N N . SER A 1 169 ? -33.821 -10.591 17.635 1.00 65.06 169 SER A N 1
ATOM 1299 C CA . SER A 1 169 ? -34.349 -10.310 18.978 1.00 65.06 169 SER A CA 1
ATOM 1300 C C . SER A 1 169 ? -34.681 -11.568 19.772 1.00 65.06 169 SER A C 1
ATOM 1302 O O . SER A 1 169 ? -35.054 -12.579 19.134 1.00 65.06 169 SER A O 1
#

pLDDT: mean 79.35, std 21.74, range [37.12, 98.38]